Protein AF-A0A366CSY3-F1 (afdb_monomer_lite)

pLDDT: mean 77.16, std 18.85, range [31.38, 95.81]

Sequence (141 aa):
MYAFDELPGESSHDYMEMEFGGRSGIVDLYGYLDIFNLGSIESSDKADSDKMFLKIAPRFSLDGITGKDLSFGGVQEVYVSTLFSLDGGEDGTNNSFFGLRADVNVPCLDKVGVNLYALYDKSFGNRDGLCNPPIFNRGEK

Secondary structure (DSSP, 8-state):
-EEEEETTTTEEEEEEEEEEEEEETTEEEEEEEEEE-TT--TTSTTTTS--EEEEEEEEEEHHHHHTS---BTTEEEEEEEEEEEEESSTT---EEEEEEEEEEEETTTEEEEEEEEEEEE--TT--SSS-----------

Organism: NCBI:txid491951

Foldseek 3Di:
DWDQLDPPPGFTFDWDKDWDWDDDQFKTKTKIKIATDPPCDCPHPCNVHFGIKIKIKIKGWPCRVVVHQPDDDQWGTKIFIKIFIDTRDDQDWTKIWTFMKTFGQDVPPGTDIDTDTDIDTPGPPDPDDDPDDPPPPPDDD

Radius of gyration: 20.17 Å; chains: 1; bounding box: 63×33×50 Å

Structure (mmCIF, N/CA/C/O backbone):
data_AF-A0A366CSY3-F1
#
_entry.id   AF-A0A366CSY3-F1
#
loop_
_atom_site.group_PDB
_atom_site.id
_atom_site.type_symbol
_atom_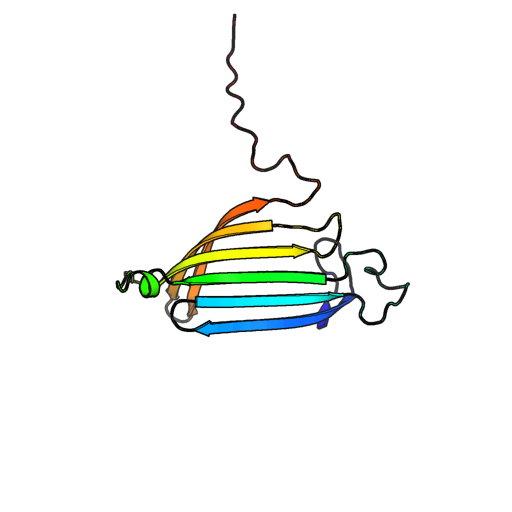site.label_atom_id
_atom_site.label_alt_id
_atom_site.label_comp_id
_atom_site.label_asym_id
_atom_site.label_entity_id
_atom_site.label_seq_id
_atom_site.pdbx_PDB_ins_code
_atom_site.Cartn_x
_atom_site.Cartn_y
_atom_site.Cartn_z
_atom_site.occupancy
_atom_site.B_iso_or_equiv
_atom_site.auth_seq_id
_atom_site.auth_comp_id
_atom_site.auth_asym_id
_atom_site.auth_atom_id
_atom_site.pdbx_PDB_model_num
ATOM 1 N N . MET A 1 1 ? 15.559 -9.561 -9.439 1.00 75.81 1 MET A N 1
ATOM 2 C CA . MET A 1 1 ? 14.663 -10.720 -9.604 1.00 75.81 1 MET A CA 1
ATOM 3 C C . MET A 1 1 ? 14.612 -11.063 -11.088 1.00 75.81 1 MET A C 1
ATOM 5 O O . MET A 1 1 ? 15.098 -10.266 -11.884 1.00 75.81 1 MET A O 1
ATOM 9 N N . TYR A 1 2 ? 14.105 -12.242 -11.445 1.00 78.12 2 TYR A N 1
ATOM 10 C CA . TYR A 1 2 ? 13.914 -12.645 -12.840 1.00 78.12 2 TYR A CA 1
ATOM 11 C C . TYR A 1 2 ? 12.472 -13.098 -13.015 1.00 78.12 2 TYR A C 1
ATOM 13 O O . TYR A 1 2 ? 12.020 -13.974 -12.271 1.00 78.12 2 TYR A O 1
ATOM 21 N N . ALA A 1 3 ? 11.772 -12.496 -13.970 1.00 78.00 3 ALA A N 1
ATOM 22 C CA . ALA A 1 3 ? 10.440 -12.922 -14.361 1.00 78.00 3 ALA A CA 1
ATOM 23 C C . ALA A 1 3 ? 10.546 -13.807 -15.606 1.00 78.00 3 ALA A C 1
ATOM 25 O O . ALA A 1 3 ? 11.256 -13.476 -16.558 1.00 78.00 3 ALA A O 1
ATOM 26 N N . PHE A 1 4 ? 9.854 -14.945 -15.578 1.00 77.62 4 PHE A N 1
ATOM 27 C CA . PHE A 1 4 ? 9.724 -15.841 -16.719 1.00 77.62 4 PHE A CA 1
ATOM 28 C C . PHE A 1 4 ? 8.283 -15.779 -17.207 1.00 77.62 4 PHE A C 1
ATOM 30 O O . PHE A 1 4 ? 7.376 -16.047 -16.419 1.00 77.62 4 PHE A O 1
ATOM 37 N N . ASP A 1 5 ? 8.105 -15.451 -18.485 1.00 77.75 5 ASP A N 1
ATOM 38 C CA . ASP A 1 5 ? 6.797 -15.423 -19.146 1.00 77.75 5 ASP A CA 1
ATOM 39 C C . ASP A 1 5 ? 5.776 -14.499 -18.444 1.00 77.75 5 ASP A C 1
ATOM 41 O O . ASP A 1 5 ? 4.662 -14.890 -18.088 1.00 77.75 5 ASP A O 1
ATOM 45 N N . GLU A 1 6 ? 6.186 -13.255 -18.166 1.00 71.06 6 GLU A N 1
ATOM 46 C CA . GLU A 1 6 ? 5.343 -12.306 -17.441 1.00 71.06 6 GLU A CA 1
ATOM 47 C C . GLU A 1 6 ? 4.224 -11.747 -18.324 1.00 71.06 6 GLU A C 1
ATOM 49 O O . GLU A 1 6 ? 4.443 -11.284 -19.449 1.00 71.06 6 GLU A O 1
ATOM 54 N N . LEU A 1 7 ? 3.007 -11.746 -17.777 1.00 69.12 7 LEU A N 1
ATOM 55 C CA . LEU A 1 7 ? 1.832 -11.148 -18.396 1.00 69.12 7 LEU A CA 1
ATOM 56 C C . LEU A 1 7 ? 1.548 -9.746 -17.830 1.00 69.12 7 LEU A C 1
ATOM 58 O O . LEU A 1 7 ? 1.685 -9.540 -16.624 1.00 69.12 7 LEU A O 1
ATOM 62 N N . PRO A 1 8 ? 1.031 -8.815 -18.655 1.00 59.47 8 PRO A N 1
ATOM 63 C CA . PRO A 1 8 ? 0.665 -8.994 -20.064 1.00 59.47 8 PRO A CA 1
ATOM 64 C C . PRO A 1 8 ? 1.880 -8.868 -21.004 1.00 59.47 8 PRO A C 1
ATOM 66 O O . PRO A 1 8 ? 2.597 -7.874 -20.947 1.00 59.47 8 PRO A O 1
ATOM 69 N N . GLY A 1 9 ? 2.081 -9.838 -21.907 1.00 61.50 9 GLY A N 1
ATOM 70 C CA . GLY A 1 9 ? 3.082 -9.734 -22.983 1.00 61.50 9 GLY A CA 1
ATOM 71 C C . GLY A 1 9 ? 4.059 -10.902 -23.140 1.00 61.50 9 GLY A C 1
ATOM 72 O O . GLY A 1 9 ? 4.805 -10.883 -24.111 1.00 61.50 9 GLY A O 1
ATOM 73 N N . GLU A 1 10 ? 4.044 -11.893 -22.240 1.00 66.69 10 GLU A N 1
ATOM 74 C CA . GLU A 1 10 ? 4.892 -13.102 -22.313 1.00 66.69 10 GLU A CA 1
ATOM 75 C C . GLU A 1 10 ? 6.394 -12.758 -22.422 1.00 66.69 10 GLU A C 1
ATOM 77 O O . GLU A 1 10 ? 7.147 -13.310 -23.223 1.00 66.69 10 GLU A O 1
ATOM 82 N N . SER A 1 11 ? 6.840 -11.776 -21.629 1.00 68.38 11 SER A N 1
ATOM 83 C CA . SER A 1 11 ? 8.223 -11.277 -21.647 1.00 68.38 11 SER A CA 1
ATOM 84 C C . SER A 1 11 ? 9.052 -11.911 -20.533 1.00 68.38 11 SER A C 1
ATOM 86 O O . SER A 1 11 ? 8.568 -12.084 -19.415 1.00 68.38 11 SER A O 1
ATOM 88 N N . SER A 1 12 ? 10.321 -12.219 -20.815 1.00 74.88 12 SER A N 1
ATOM 89 C CA . SER A 1 12 ? 11.267 -12.703 -19.805 1.00 74.88 12 SER A CA 1
ATOM 90 C C . SER A 1 12 ? 12.396 -11.699 -19.617 1.00 74.88 12 SER A C 1
ATOM 92 O O . SER A 1 12 ? 13.139 -11.412 -20.555 1.00 74.88 12 SER A O 1
ATOM 94 N N . HIS A 1 13 ? 12.543 -11.147 -18.414 1.00 73.44 13 HIS A N 1
ATOM 95 C CA . HIS A 1 13 ? 13.509 -10.079 -18.178 1.00 73.44 13 HIS A CA 1
ATOM 96 C C . HIS A 1 13 ? 14.045 -10.052 -16.745 1.00 73.44 13 HIS A C 1
ATOM 98 O O . HIS A 1 13 ? 13.396 -10.451 -15.775 1.00 73.44 13 HIS A O 1
ATOM 104 N N . ASP A 1 14 ? 15.271 -9.548 -16.634 1.00 76.06 14 ASP A N 1
ATOM 105 C CA . ASP A 1 14 ? 15.908 -9.230 -15.365 1.00 76.06 14 ASP A CA 1
ATOM 106 C C . ASP A 1 14 ? 15.528 -7.815 -14.922 1.00 76.06 14 ASP A C 1
ATOM 108 O O . ASP A 1 14 ? 15.565 -6.860 -15.709 1.00 76.06 14 ASP A O 1
ATOM 112 N N . TYR A 1 15 ? 15.229 -7.672 -13.635 1.00 77.38 15 TYR A N 1
ATOM 113 C CA . TYR A 1 15 ? 14.907 -6.385 -13.029 1.00 77.38 15 TYR A CA 1
ATOM 114 C C . TYR A 1 15 ? 15.428 -6.288 -11.598 1.00 77.38 15 TYR A C 1
ATOM 116 O O . TYR A 1 15 ? 15.648 -7.289 -10.904 1.00 77.38 15 TYR A O 1
ATOM 124 N N . MET A 1 16 ? 15.655 -5.061 -11.147 1.00 81.81 16 MET A N 1
ATOM 125 C CA . MET A 1 16 ? 15.905 -4.763 -9.744 1.00 81.81 16 MET A CA 1
ATOM 126 C C . MET A 1 16 ? 14.650 -4.163 -9.141 1.00 81.81 16 MET A C 1
ATOM 128 O O . MET A 1 16 ? 14.213 -3.107 -9.575 1.00 81.81 16 MET A O 1
ATOM 132 N N . GLU A 1 17 ? 14.131 -4.821 -8.114 1.00 82.44 17 GLU A N 1
ATOM 133 C CA . GLU A 1 17 ? 12.983 -4.362 -7.345 1.00 82.44 17 GLU A CA 1
ATOM 134 C C . GLU A 1 17 ? 13.463 -3.867 -5.980 1.00 82.44 17 GLU A C 1
ATOM 136 O O . GLU A 1 17 ? 14.258 -4.524 -5.298 1.00 82.44 17 GLU A O 1
ATOM 141 N N . MET A 1 18 ? 12.998 -2.685 -5.594 1.00 87.62 18 MET A N 1
ATOM 142 C CA . MET A 1 18 ? 13.162 -2.136 -4.256 1.00 87.62 18 MET A CA 1
ATOM 143 C C . MET A 1 18 ? 11.797 -2.053 -3.587 1.00 87.62 18 MET A C 1
ATOM 145 O O . MET A 1 18 ? 11.024 -1.135 -3.864 1.00 87.62 18 MET A O 1
ATOM 149 N N . GLU A 1 19 ? 11.523 -2.981 -2.677 1.00 89.19 19 GLU A N 1
ATOM 150 C CA . GLU A 1 19 ? 10.324 -2.948 -1.848 1.00 89.19 19 GLU A CA 1
ATOM 151 C C . GLU A 1 19 ? 10.543 -2.098 -0.598 1.00 89.19 19 GLU A C 1
ATOM 153 O O . GLU A 1 19 ? 11.570 -2.176 0.083 1.00 89.19 19 GLU A O 1
ATOM 158 N N . PHE A 1 20 ? 9.541 -1.301 -0.258 1.00 91.75 20 PHE A N 1
ATOM 159 C CA . PHE A 1 20 ? 9.507 -0.561 0.988 1.00 91.75 20 PHE A CA 1
ATOM 160 C C . PHE A 1 20 ? 8.103 -0.602 1.569 1.00 91.75 20 PHE A C 1
ATOM 162 O O . PHE A 1 20 ? 7.088 -0.447 0.893 1.00 91.75 20 PHE A O 1
ATOM 169 N N . GLY A 1 21 ? 8.039 -0.795 2.876 1.00 92.75 21 GLY A N 1
ATOM 170 C CA . GLY A 1 21 ? 6.774 -0.836 3.572 1.00 92.75 21 GLY A CA 1
ATOM 171 C C . GLY A 1 21 ? 6.959 -0.582 5.048 1.00 92.75 21 GLY A C 1
ATOM 172 O O . GLY A 1 21 ? 8.011 -0.857 5.626 1.00 92.75 21 GLY A O 1
ATOM 173 N N . GLY A 1 22 ? 5.930 -0.022 5.658 1.00 90.81 22 GLY A N 1
ATOM 174 C CA . GLY A 1 22 ? 5.943 0.272 7.071 1.00 90.81 22 GLY A CA 1
ATOM 175 C C . GLY A 1 22 ? 4.658 0.934 7.511 1.00 90.81 22 GLY A C 1
ATOM 176 O O . GLY A 1 22 ? 4.070 1.756 6.806 1.00 90.81 22 GLY A O 1
ATOM 177 N N . ARG A 1 23 ? 4.265 0.602 8.735 1.00 91.31 23 ARG A N 1
ATOM 178 C CA . ARG A 1 23 ? 3.185 1.278 9.431 1.00 91.31 23 ARG A CA 1
ATOM 179 C C . ARG A 1 23 ? 3.755 2.144 10.541 1.00 91.31 23 ARG A C 1
ATOM 181 O O . ARG A 1 23 ? 4.532 1.673 11.367 1.00 91.31 23 ARG A O 1
ATOM 188 N N . SER A 1 24 ? 3.312 3.394 10.592 1.00 91.62 24 SER A N 1
ATOM 189 C CA . SER A 1 24 ? 3.599 4.312 11.687 1.00 91.62 24 SER A CA 1
ATOM 190 C C . SER A 1 24 ? 2.341 5.086 12.064 1.00 91.62 24 SER A C 1
ATOM 192 O O . SER A 1 24 ? 1.830 5.901 11.294 1.00 91.62 24 SER A O 1
ATOM 194 N N . GLY A 1 25 ? 1.826 4.810 13.265 1.00 90.44 25 GLY A N 1
ATOM 195 C CA . GLY A 1 25 ? 0.614 5.437 13.787 1.00 90.44 25 GLY A CA 1
ATOM 196 C C . GLY A 1 25 ? -0.574 5.271 12.838 1.00 90.44 25 GLY A C 1
ATOM 197 O O . GLY A 1 25 ? -1.057 4.156 12.624 1.00 90.44 25 GLY A O 1
ATOM 198 N N . ILE A 1 26 ? -1.025 6.399 12.284 1.00 93.12 26 ILE A N 1
ATOM 199 C CA . ILE A 1 26 ? -2.184 6.483 11.388 1.00 93.12 26 ILE A CA 1
ATOM 200 C C . ILE A 1 26 ? -1.864 6.122 9.933 1.00 93.12 26 ILE A C 1
ATOM 202 O O . ILE A 1 26 ? -2.787 5.982 9.140 1.00 93.12 26 ILE A O 1
ATOM 206 N N . VAL A 1 27 ? -0.586 6.019 9.559 1.00 93.69 27 VAL A N 1
ATOM 207 C CA . VAL A 1 27 ? -0.167 5.796 8.170 1.00 93.69 27 VAL A CA 1
ATOM 208 C C . VAL A 1 27 ? 0.354 4.375 8.013 1.00 93.69 27 VAL A C 1
ATOM 210 O O . VAL A 1 27 ? 1.249 3.954 8.744 1.00 93.69 27 VAL A O 1
ATOM 213 N N . ASP A 1 28 ? -0.186 3.655 7.038 1.00 93.19 28 ASP A N 1
ATOM 214 C CA . ASP A 1 28 ? 0.350 2.398 6.521 1.00 93.19 28 ASP A CA 1
ATOM 215 C C . ASP A 1 28 ? 0.776 2.629 5.070 1.00 93.19 28 ASP A C 1
ATOM 217 O O . ASP A 1 28 ? -0.019 3.073 4.242 1.00 93.19 28 ASP A O 1
ATOM 221 N N . LEU A 1 29 ? 2.047 2.388 4.774 1.00 93.06 29 LEU A N 1
ATOM 222 C CA . LEU A 1 29 ? 2.614 2.558 3.448 1.00 93.06 29 LEU A CA 1
ATOM 223 C C . LEU A 1 29 ? 3.201 1.234 2.986 1.00 93.06 29 LEU A C 1
ATOM 225 O O . LEU A 1 29 ? 3.969 0.602 3.703 1.00 93.06 29 LEU A O 1
ATOM 229 N N . TYR A 1 30 ? 2.893 0.867 1.752 1.00 93.94 30 TYR A N 1
ATOM 230 C CA . TYR A 1 30 ? 3.575 -0.206 1.043 1.00 93.94 30 TYR A CA 1
ATOM 231 C C . TYR A 1 30 ? 3.818 0.226 -0.395 1.00 93.94 30 TYR A C 1
ATOM 233 O O . TYR A 1 30 ? 2.965 0.884 -0.988 1.00 93.94 30 TYR A O 1
ATOM 241 N N . GLY A 1 31 ? 4.952 -0.145 -0.964 1.00 92.44 31 GLY A N 1
ATOM 242 C CA . GLY A 1 31 ? 5.237 0.078 -2.366 1.00 92.44 31 GLY A CA 1
ATOM 243 C C . GLY A 1 31 ? 6.495 -0.637 -2.818 1.00 92.44 31 GLY A C 1
ATOM 244 O O . GLY A 1 31 ? 7.283 -1.114 -2.004 1.00 92.44 31 GLY A O 1
ATOM 245 N N . TYR A 1 32 ? 6.665 -0.696 -4.128 1.00 88.19 32 TYR A N 1
ATOM 246 C CA . TYR A 1 32 ? 7.855 -1.232 -4.760 1.00 88.19 32 TYR A CA 1
ATOM 247 C C . TYR A 1 32 ? 8.193 -0.430 -6.011 1.00 88.19 32 TYR A C 1
ATOM 249 O O . TYR A 1 32 ? 7.314 0.142 -6.665 1.00 88.19 32 TYR A O 1
ATOM 257 N N . LEU A 1 33 ? 9.487 -0.355 -6.288 1.00 88.12 33 LEU A N 1
ATOM 258 C CA . LEU A 1 33 ? 10.058 0.284 -7.461 1.00 88.12 33 LEU A CA 1
ATOM 259 C C . LEU A 1 33 ? 10.845 -0.759 -8.246 1.00 88.12 33 LEU A C 1
ATOM 261 O O . LEU A 1 33 ? 11.868 -1.235 -7.752 1.00 88.12 33 LEU A O 1
ATOM 265 N N . ASP A 1 34 ? 10.409 -1.032 -9.466 1.00 84.38 34 ASP A N 1
ATOM 266 C CA . ASP A 1 34 ? 11.086 -1.915 -10.404 1.00 84.38 34 ASP A CA 1
ATOM 267 C C . ASP A 1 34 ? 11.889 -1.092 -11.398 1.00 84.38 34 ASP A C 1
ATOM 269 O O . ASP A 1 34 ? 11.385 -0.139 -11.994 1.00 84.38 34 ASP A O 1
ATOM 273 N N . ILE A 1 35 ? 13.151 -1.465 -11.579 1.00 78.56 35 ILE A N 1
ATOM 274 C CA . ILE A 1 35 ? 14.044 -0.907 -12.587 1.00 78.56 35 ILE A CA 1
ATOM 275 C C . ILE A 1 35 ? 14.447 -2.038 -13.528 1.00 78.56 35 ILE A C 1
ATOM 277 O O . ILE A 1 35 ? 15.109 -3.002 -13.128 1.00 78.56 35 ILE A O 1
ATOM 281 N N . PHE A 1 36 ? 14.061 -1.899 -14.791 1.00 74.75 36 PHE A N 1
ATOM 282 C CA . PHE A 1 36 ? 14.308 -2.881 -15.842 1.00 74.75 36 PHE A CA 1
ATOM 283 C C . PHE A 1 36 ? 15.625 -2.589 -16.576 1.00 74.75 36 PHE A C 1
ATOM 285 O O . PHE A 1 36 ? 16.071 -1.444 -16.663 1.00 74.75 36 PHE A O 1
ATOM 292 N N . ASN A 1 37 ? 16.249 -3.633 -17.134 1.00 65.00 37 ASN A N 1
ATOM 293 C CA . ASN A 1 37 ? 17.442 -3.536 -17.991 1.00 65.00 37 ASN A CA 1
ATOM 294 C C . ASN A 1 37 ? 18.644 -2.789 -17.358 1.00 65.00 37 ASN A C 1
ATOM 296 O O . ASN A 1 37 ? 19.237 -1.887 -17.955 1.00 65.00 37 ASN A O 1
ATOM 300 N N . LEU A 1 38 ? 19.060 -3.203 -16.156 1.00 57.94 38 LEU A N 1
ATOM 301 C CA . LEU A 1 38 ? 20.222 -2.631 -15.448 1.00 57.94 38 LEU A CA 1
ATOM 302 C C . LEU A 1 38 ? 21.540 -2.703 -16.243 1.00 57.94 38 LEU A C 1
ATOM 304 O O . LEU A 1 38 ? 22.448 -1.910 -16.007 1.00 57.94 38 LEU A O 1
ATOM 308 N N . GLY A 1 39 ? 21.657 -3.660 -17.168 1.00 56.09 39 GLY A N 1
ATOM 309 C CA . GLY A 1 39 ? 22.845 -3.870 -17.998 1.00 56.09 39 GLY A CA 1
ATOM 310 C C . GLY A 1 39 ? 22.869 -3.075 -19.305 1.00 56.09 39 GLY A C 1
ATOM 311 O O . GLY A 1 39 ? 23.873 -3.148 -20.008 1.00 56.09 39 GLY A O 1
ATOM 312 N N . SER A 1 40 ? 21.797 -2.341 -19.645 1.00 53.97 40 SER A N 1
ATOM 313 C CA . SER A 1 40 ? 21.641 -1.647 -20.939 1.00 53.97 40 SER A CA 1
ATOM 314 C C . SER A 1 40 ? 21.988 -2.537 -22.142 1.00 53.97 40 SER A C 1
ATOM 316 O O . SER A 1 40 ? 22.672 -2.112 -23.071 1.00 53.97 40 SER A O 1
ATOM 318 N N . ILE A 1 41 ? 21.560 -3.800 -22.100 1.00 52.94 41 ILE A N 1
ATOM 319 C CA . ILE A 1 41 ? 21.860 -4.776 -23.150 1.00 52.94 41 ILE A CA 1
ATOM 320 C C . ILE A 1 41 ? 20.822 -4.593 -24.260 1.00 52.94 41 ILE A C 1
ATOM 322 O O . ILE A 1 41 ? 19.623 -4.660 -23.997 1.00 52.94 41 ILE A O 1
ATOM 326 N N . GLU A 1 42 ? 21.274 -4.368 -25.496 1.00 54.66 42 GLU A N 1
ATOM 327 C CA . GLU A 1 42 ? 20.384 -4.134 -26.649 1.00 54.66 42 GLU A CA 1
ATOM 328 C C . GLU A 1 42 ?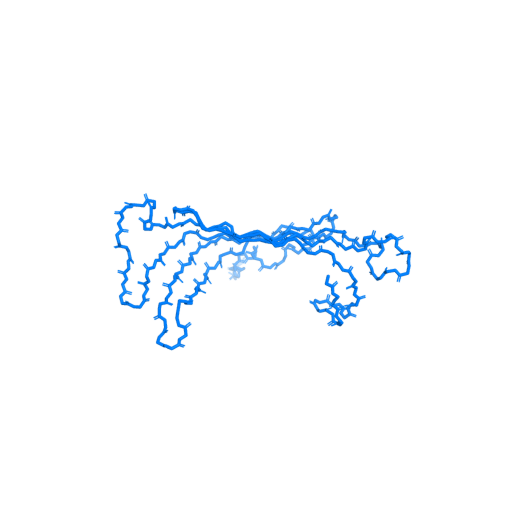 19.527 -5.358 -27.016 1.00 54.66 42 GLU A C 1
ATOM 330 O O . GLU A 1 42 ? 18.489 -5.213 -27.646 1.00 54.66 42 GLU A O 1
ATOM 335 N N . SER A 1 43 ? 19.915 -6.564 -26.584 1.00 54.66 43 SER A N 1
ATOM 336 C CA . SER A 1 43 ? 19.123 -7.790 -26.755 1.00 54.66 43 SER A CA 1
ATOM 337 C C . SER A 1 43 ? 18.075 -8.012 -25.658 1.00 54.66 43 SER A C 1
ATOM 339 O O . SER A 1 43 ? 17.539 -9.111 -25.554 1.00 54.66 43 SER A O 1
ATOM 341 N N . SER A 1 44 ? 17.861 -7.039 -24.770 1.00 54.53 44 SER A N 1
ATOM 342 C CA . SER A 1 44 ? 16.824 -7.120 -23.743 1.00 54.53 44 SER A CA 1
ATOM 343 C C . SER A 1 44 ? 15.465 -6.806 -24.361 1.00 54.53 44 SER A C 1
ATOM 345 O O . SER A 1 44 ? 15.315 -5.774 -25.011 1.00 54.53 44 SER A O 1
ATOM 347 N N . ASP A 1 45 ? 14.448 -7.616 -24.063 1.00 54.09 45 ASP A N 1
ATOM 348 C CA . ASP A 1 45 ? 13.056 -7.386 -24.491 1.00 54.09 45 ASP A CA 1
ATOM 349 C C . ASP A 1 45 ? 12.468 -6.049 -23.981 1.00 54.09 45 ASP A C 1
ATOM 351 O O . ASP A 1 45 ? 11.381 -5.640 -24.381 1.00 54.09 45 ASP A O 1
ATOM 355 N N . LYS A 1 46 ? 13.191 -5.350 -23.092 1.00 55.19 46 LYS A N 1
ATOM 356 C CA . LYS A 1 46 ? 12.861 -4.032 -22.532 1.00 55.19 46 LYS A CA 1
ATOM 357 C C . LYS A 1 46 ? 13.862 -2.935 -22.940 1.00 55.19 46 LYS A C 1
ATOM 359 O O . LYS A 1 46 ? 13.954 -1.912 -22.266 1.00 55.19 46 LYS A O 1
ATOM 364 N N . ALA A 1 47 ? 14.650 -3.128 -24.003 1.00 57.34 47 ALA A N 1
ATOM 365 C CA . ALA A 1 47 ? 15.633 -2.140 -24.469 1.00 57.34 47 ALA A CA 1
ATOM 366 C C . ALA A 1 47 ? 14.991 -0.802 -24.898 1.00 57.34 47 ALA A C 1
ATOM 368 O O . ALA A 1 47 ? 15.508 0.254 -24.522 1.00 57.34 47 ALA A O 1
ATOM 369 N N . ASP A 1 48 ? 13.836 -0.874 -25.571 1.00 56.88 48 ASP A N 1
ATOM 370 C CA . ASP A 1 48 ? 13.044 0.265 -26.074 1.00 56.88 48 ASP A CA 1
ATOM 371 C C . ASP A 1 48 ? 11.774 0.548 -25.240 1.00 56.88 48 ASP A C 1
ATOM 373 O O . ASP A 1 48 ? 10.888 1.277 -25.677 1.00 56.88 48 ASP A O 1
ATOM 377 N N . SER A 1 49 ? 11.661 -0.043 -24.046 1.00 60.94 49 SER A N 1
ATOM 378 C CA . SER A 1 49 ? 10.501 0.093 -23.153 1.00 60.94 49 SER A CA 1
ATOM 379 C C . SER A 1 49 ? 10.838 0.941 -21.928 1.00 60.94 49 SER A C 1
ATOM 381 O O . SER A 1 49 ? 12.007 1.128 -21.574 1.00 60.94 49 SER A O 1
ATOM 383 N N . ASP A 1 50 ? 9.795 1.400 -21.242 1.00 62.69 50 ASP A N 1
ATOM 384 C CA . ASP A 1 50 ? 9.894 2.124 -19.981 1.00 62.69 50 ASP A CA 1
ATOM 385 C C . ASP A 1 50 ? 10.721 1.334 -18.960 1.00 62.69 50 ASP A C 1
ATOM 387 O O . ASP A 1 50 ? 10.500 0.149 -18.701 1.00 62.69 50 ASP A O 1
ATOM 391 N N . LYS A 1 51 ? 11.744 1.995 -18.413 1.00 70.50 51 LYS A N 1
ATOM 392 C CA . LYS A 1 51 ? 12.789 1.347 -17.602 1.00 70.50 51 LYS A CA 1
ATOM 393 C C . LYS A 1 51 ? 12.478 1.347 -16.112 1.00 70.50 51 LYS A C 1
ATOM 395 O O . LYS A 1 51 ? 13.305 0.897 -15.323 1.00 70.50 51 LYS A O 1
ATOM 400 N N . MET A 1 52 ? 11.329 1.890 -15.723 1.00 76.50 52 MET A N 1
ATOM 401 C CA . MET A 1 52 ? 10.977 2.122 -14.332 1.00 76.50 52 MET A CA 1
ATOM 402 C C . MET A 1 52 ? 9.473 1.983 -14.127 1.00 76.50 52 MET A C 1
ATOM 404 O O . MET A 1 52 ? 8.705 2.672 -14.790 1.00 76.50 52 MET A O 1
ATOM 408 N N . PHE A 1 53 ? 9.076 1.170 -13.152 1.00 84.19 53 PHE A N 1
ATOM 409 C CA . PHE A 1 53 ? 7.689 1.026 -12.725 1.00 84.19 53 PHE A CA 1
ATOM 410 C C . PHE A 1 53 ? 7.595 1.187 -11.209 1.00 84.19 53 PHE A C 1
ATOM 412 O O . PHE A 1 53 ? 8.333 0.561 -10.454 1.00 84.19 53 PHE A O 1
ATOM 419 N N . LEU A 1 54 ? 6.702 2.056 -10.745 1.00 87.69 54 LEU A N 1
ATOM 420 C CA . LEU A 1 54 ? 6.506 2.351 -9.330 1.00 87.69 54 LEU A CA 1
ATOM 421 C C . LEU A 1 54 ? 5.065 2.060 -8.939 1.00 87.69 54 LEU A C 1
ATOM 423 O O . LEU A 1 54 ? 4.123 2.660 -9.463 1.00 87.69 54 LEU A O 1
ATOM 427 N N . LYS A 1 55 ? 4.892 1.215 -7.925 1.00 89.75 55 LYS A N 1
ATOM 428 C CA . LYS A 1 55 ? 3.602 1.004 -7.278 1.00 89.75 55 LYS A CA 1
ATOM 429 C C . LYS A 1 55 ? 3.679 1.446 -5.831 1.00 89.75 55 LYS A C 1
ATOM 431 O O . LYS A 1 55 ? 4.486 0.934 -5.066 1.00 89.75 55 LYS A O 1
ATOM 436 N N . ILE A 1 56 ? 2.826 2.383 -5.433 1.00 93.06 56 ILE A N 1
ATOM 437 C CA . ILE A 1 56 ? 2.795 2.907 -4.065 1.00 93.06 56 ILE A CA 1
ATOM 438 C C . ILE A 1 56 ? 1.361 2.942 -3.543 1.00 93.06 56 ILE A C 1
ATOM 440 O O . ILE A 1 56 ? 0.444 3.420 -4.206 1.00 93.06 56 ILE A O 1
ATOM 444 N N . ALA A 1 57 ? 1.163 2.421 -2.338 1.00 93.94 57 ALA A N 1
ATOM 445 C CA . ALA A 1 57 ? -0.129 2.262 -1.691 1.00 93.94 57 ALA A CA 1
ATOM 446 C C . ALA A 1 57 ? -0.141 2.924 -0.303 1.00 93.94 57 ALA A C 1
ATOM 448 O O . ALA A 1 57 ? -0.074 2.225 0.713 1.00 93.94 57 ALA A O 1
ATOM 449 N N . PRO A 1 58 ? -0.217 4.265 -0.230 1.00 94.19 58 PRO A N 1
ATOM 450 C CA . PRO A 1 58 ? -0.449 4.949 1.029 1.00 94.19 58 PRO A CA 1
ATOM 451 C C . PRO A 1 58 ? -1.876 4.695 1.523 1.00 94.19 58 PRO A C 1
ATOM 453 O O . PRO A 1 58 ? -2.861 4.840 0.787 1.00 94.19 58 PRO A O 1
ATOM 456 N N . ARG A 1 59 ? -1.990 4.338 2.797 1.00 95.19 59 ARG A N 1
ATOM 457 C CA . ARG A 1 59 ? -3.242 4.068 3.498 1.00 95.19 59 ARG A CA 1
ATOM 458 C C . ARG A 1 59 ? -3.250 4.840 4.807 1.00 95.19 59 ARG A C 1
ATOM 460 O O . ARG A 1 59 ? -2.239 4.949 5.497 1.00 95.19 59 ARG A O 1
ATOM 467 N N . PHE A 1 60 ? -4.416 5.356 5.153 1.00 95.75 60 PHE A N 1
ATOM 468 C CA . PHE A 1 60 ? -4.612 6.235 6.291 1.00 95.75 60 PHE A CA 1
ATOM 469 C C . PHE A 1 60 ? -5.733 5.689 7.164 1.00 95.75 60 PHE A C 1
ATOM 471 O O . PHE A 1 60 ? -6.877 5.602 6.722 1.00 95.75 60 PHE A O 1
ATOM 478 N N . SER A 1 61 ? -5.395 5.312 8.391 1.00 95.38 61 SER A N 1
ATOM 479 C CA . SER A 1 61 ? -6.321 4.775 9.386 1.00 95.38 61 SER A CA 1
ATOM 480 C C . SER A 1 61 ? -7.358 5.821 9.777 1.00 95.38 61 SER A C 1
ATOM 482 O O . SER A 1 61 ? -7.016 6.892 10.282 1.00 95.38 61 SER A O 1
ATOM 484 N N . LEU A 1 62 ? -8.634 5.507 9.563 1.00 94.56 62 LEU A N 1
ATOM 485 C CA . LEU A 1 62 ? -9.743 6.336 10.021 1.00 94.56 62 LEU A CA 1
ATOM 486 C C . LEU A 1 62 ? -9.896 6.250 11.535 1.00 94.56 62 LEU A C 1
ATOM 488 O O . LEU A 1 62 ? -10.182 7.267 12.163 1.00 94.56 62 LEU A O 1
ATOM 492 N N . ASP A 1 63 ? -9.651 5.084 12.125 1.00 92.06 63 ASP A N 1
ATOM 493 C CA . ASP A 1 63 ? -9.637 4.893 13.575 1.00 92.06 63 ASP A CA 1
ATOM 494 C C . ASP A 1 63 ? -8.628 5.837 14.239 1.00 92.06 63 ASP A C 1
ATOM 496 O O . ASP A 1 63 ? -8.964 6.629 15.122 1.00 92.06 63 ASP A O 1
ATOM 500 N N . GLY A 1 64 ? -7.397 5.841 13.724 1.00 90.88 64 GLY A N 1
ATOM 501 C CA . GLY A 1 64 ? -6.314 6.685 14.209 1.00 90.88 64 GLY A CA 1
ATOM 502 C C . GLY A 1 64 ? -6.528 8.177 13.939 1.00 90.88 64 GLY A C 1
ATOM 503 O O . GLY A 1 64 ? -6.202 9.000 14.792 1.00 90.88 64 GLY A O 1
AT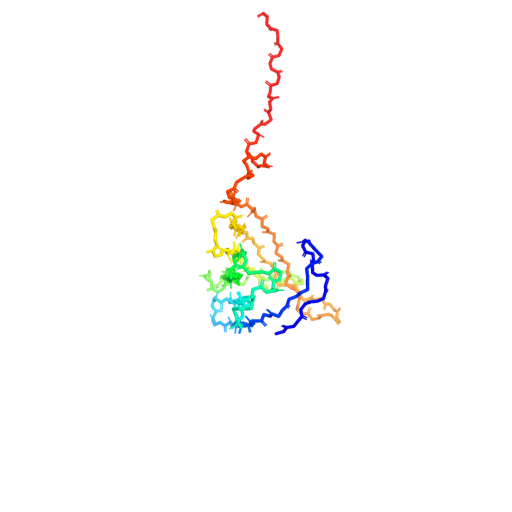OM 504 N N . ILE A 1 65 ? -7.098 8.545 12.786 1.00 93.81 65 ILE A N 1
ATOM 505 C CA . ILE A 1 65 ? -7.404 9.949 12.451 1.00 93.81 65 ILE A CA 1
ATOM 506 C C . ILE A 1 65 ? -8.551 10.496 13.304 1.00 93.81 65 ILE A C 1
ATOM 508 O O . ILE A 1 65 ? -8.506 11.643 13.746 1.00 93.81 65 ILE A O 1
ATOM 512 N N . THR A 1 66 ? -9.601 9.702 13.511 1.00 92.62 66 THR A N 1
ATOM 513 C CA . THR A 1 66 ? -10.807 10.145 14.226 1.00 92.62 66 THR A CA 1
ATOM 514 C C . THR A 1 66 ? -10.709 9.952 15.737 1.00 92.62 66 THR A C 1
ATOM 516 O O . THR A 1 66 ? -11.516 10.523 16.471 1.00 92.62 66 THR A O 1
ATOM 519 N N . GLY A 1 67 ? -9.742 9.155 16.205 1.00 91.38 67 GLY A N 1
ATOM 520 C CA . GLY A 1 67 ? -9.602 8.764 17.606 1.00 91.38 67 GLY A CA 1
ATOM 521 C C . GLY A 1 67 ? -10.765 7.908 18.109 1.00 91.38 67 GLY A C 1
ATOM 522 O O . GLY A 1 67 ? -10.984 7.825 19.318 1.00 91.38 67 GLY A O 1
ATOM 523 N N . LYS A 1 68 ? -11.549 7.325 17.198 1.00 91.56 68 LYS A N 1
ATOM 524 C CA . LYS A 1 68 ? -12.687 6.464 17.515 1.00 91.56 68 LYS A CA 1
ATOM 525 C C . LYS A 1 68 ? -12.361 5.037 17.131 1.00 91.56 68 LYS A C 1
ATOM 527 O O . LYS A 1 68 ? -11.730 4.803 16.112 1.00 91.56 68 LYS A O 1
ATOM 532 N N . ASP A 1 69 ? -12.859 4.115 17.937 1.00 91.62 69 ASP A N 1
ATOM 533 C CA . ASP A 1 69 ? -12.865 2.702 17.601 1.00 91.62 69 ASP A CA 1
ATOM 534 C C . ASP A 1 69 ? -14.019 2.432 16.622 1.00 91.62 69 ASP A C 1
ATOM 536 O O . ASP A 1 69 ? -15.195 2.501 16.992 1.00 91.62 69 ASP A O 1
ATOM 540 N N . LEU A 1 70 ? -13.677 2.223 15.352 1.00 92.25 70 LEU A N 1
ATOM 541 C CA . LEU A 1 70 ? -14.576 1.834 14.269 1.00 92.25 70 LEU A CA 1
ATOM 542 C C . LEU A 1 70 ? -14.543 0.318 14.042 1.00 92.25 70 LEU A C 1
ATOM 544 O O . LEU A 1 70 ? -15.061 -0.145 13.025 1.00 92.25 70 LEU A O 1
ATOM 548 N N . SER A 1 71 ? -13.953 -0.462 14.953 1.00 92.62 71 SER A N 1
ATOM 549 C CA . SER A 1 71 ? -14.002 -1.917 14.876 1.00 92.62 71 SER A CA 1
ATOM 550 C C . SER A 1 71 ? -15.432 -2.431 15.081 1.00 92.62 71 SER A C 1
ATOM 552 O O . SER A 1 71 ? -16.213 -1.922 15.890 1.00 92.62 71 SER A O 1
ATOM 554 N N . PHE A 1 72 ? -15.811 -3.451 14.311 1.00 92.88 72 PHE A N 1
ATOM 555 C CA . PHE A 1 72 ? -17.103 -4.117 14.459 1.00 92.88 72 PHE A CA 1
ATOM 556 C C . PHE A 1 72 ? -17.031 -5.574 13.998 1.00 92.88 72 PHE A C 1
ATOM 558 O O . PHE A 1 72 ? -16.668 -5.894 12.864 1.00 92.88 72 PHE A O 1
ATOM 565 N N . GLY A 1 73 ? -17.421 -6.490 14.887 1.00 90.69 73 GLY A N 1
ATOM 566 C CA . GLY A 1 73 ? -17.365 -7.924 14.611 1.00 90.69 73 GLY A CA 1
ATOM 567 C C . GLY A 1 73 ? -15.940 -8.379 14.284 1.00 90.69 73 GLY A C 1
ATOM 568 O O . GLY A 1 73 ? -15.050 -8.276 15.121 1.00 90.69 73 GLY A O 1
ATOM 569 N N . GLY A 1 74 ? -15.735 -8.903 13.073 1.00 90.38 74 GLY A N 1
ATOM 570 C CA . GLY A 1 74 ? -14.410 -9.298 12.583 1.00 90.38 74 GLY A CA 1
ATOM 571 C C . GLY A 1 74 ? -13.575 -8.147 12.015 1.00 90.38 74 GLY A C 1
ATOM 572 O O . GLY A 1 74 ? -12.379 -8.329 11.813 1.00 90.38 74 GLY A O 1
ATOM 573 N N . VAL A 1 75 ? -14.168 -6.979 11.745 1.00 93.62 75 VAL A N 1
ATOM 574 C CA . VAL A 1 75 ? -13.449 -5.804 11.231 1.00 93.62 75 VAL A CA 1
ATOM 575 C C . VAL A 1 75 ? -12.719 -5.130 12.383 1.00 93.62 75 VAL A C 1
ATOM 577 O O . VAL A 1 75 ? -13.347 -4.739 13.362 1.00 93.62 75 VAL A O 1
ATOM 580 N N . GLN A 1 76 ? -11.402 -4.997 12.259 1.00 92.75 76 GLN A N 1
ATOM 581 C CA . GLN A 1 76 ? -10.542 -4.410 13.285 1.00 92.75 76 GLN A CA 1
ATOM 582 C C . GLN A 1 76 ? -10.246 -2.934 13.044 1.00 92.75 76 GLN A C 1
ATOM 584 O O . GLN A 1 76 ? -10.085 -2.195 14.005 1.00 92.75 76 GLN A O 1
ATOM 589 N N . GLU A 1 77 ? -10.119 -2.523 11.784 1.00 93.56 77 GLU A N 1
ATOM 590 C CA . GLU A 1 77 ? -9.699 -1.164 11.445 1.00 93.56 77 GLU A CA 1
ATOM 591 C C . GLU A 1 77 ? -10.143 -0.800 10.027 1.00 93.56 77 GLU A C 1
ATOM 593 O O . GLU A 1 77 ? -10.158 -1.659 9.136 1.00 93.56 77 GLU A O 1
ATOM 598 N N . VAL A 1 78 ? -10.489 0.468 9.811 1.00 94.94 78 VAL A N 1
ATOM 599 C CA . VAL A 1 78 ? -10.915 1.002 8.513 1.00 94.94 78 VAL A CA 1
ATOM 600 C C . VAL A 1 78 ? -9.960 2.104 8.065 1.00 94.94 78 VAL A C 1
ATOM 602 O O . VAL A 1 78 ? -9.511 2.927 8.858 1.00 94.94 78 VAL A O 1
ATOM 605 N N . TYR A 1 79 ? -9.663 2.158 6.768 1.00 95.81 79 TYR A N 1
ATOM 606 C CA . TYR A 1 79 ? -8.709 3.103 6.198 1.00 95.81 79 TYR A CA 1
ATOM 607 C C . TYR A 1 79 ? -9.268 3.786 4.960 1.00 95.81 79 TYR A C 1
ATOM 609 O O . TYR A 1 79 ? -9.974 3.175 4.155 1.00 95.81 79 TYR A O 1
ATOM 617 N N . VAL A 1 80 ? -8.835 5.024 4.745 1.00 95.62 80 VAL A N 1
ATOM 618 C CA . VAL A 1 80 ? -8.779 5.595 3.400 1.00 95.62 80 VAL A CA 1
ATOM 619 C C . VAL A 1 80 ? -7.547 5.014 2.729 1.00 95.62 80 VAL A C 1
ATOM 621 O O . VAL A 1 80 ? -6.428 5.170 3.212 1.00 95.62 80 VAL A O 1
ATOM 624 N N . SER A 1 81 ? -7.749 4.314 1.625 1.00 94.56 81 SER A N 1
ATOM 625 C CA . SER A 1 81 ? -6.689 3.627 0.904 1.00 94.56 81 SER A CA 1
ATOM 626 C C . SER A 1 81 ? -6.515 4.240 -0.473 1.00 94.56 81 SER A C 1
ATOM 628 O O . SER A 1 81 ? -7.485 4.548 -1.169 1.00 94.56 81 SER A O 1
ATOM 630 N N . THR A 1 82 ? -5.261 4.403 -0.866 1.00 93.31 82 THR A N 1
ATOM 631 C CA . THR A 1 82 ? -4.892 4.815 -2.214 1.00 93.31 82 THR A CA 1
ATOM 632 C C . THR A 1 82 ? -3.918 3.807 -2.793 1.00 93.31 82 THR A C 1
ATOM 634 O O . THR A 1 82 ? -3.220 3.115 -2.050 1.00 93.31 82 THR A O 1
ATOM 637 N N . LEU A 1 83 ? -3.914 3.684 -4.113 1.00 92.56 83 LEU A N 1
ATOM 638 C CA . LEU A 1 83 ? -2.940 2.891 -4.843 1.00 92.56 83 LEU A CA 1
ATOM 639 C C . LEU A 1 83 ? -2.605 3.637 -6.129 1.00 92.56 83 LEU A C 1
ATOM 641 O O . LEU A 1 83 ? -3.487 3.945 -6.922 1.00 92.56 83 LEU A O 1
ATOM 645 N N . PHE A 1 84 ? -1.330 3.922 -6.328 1.00 89.38 84 PHE A N 1
ATOM 646 C CA . PHE A 1 84 ? -0.822 4.549 -7.534 1.00 89.38 84 PHE A CA 1
ATOM 647 C C . PHE A 1 84 ? 0.084 3.556 -8.242 1.00 89.38 84 PHE A C 1
ATOM 649 O O . PHE A 1 84 ? 0.965 2.970 -7.613 1.00 89.38 84 PHE A O 1
ATOM 656 N N . SER A 1 85 ? -0.156 3.373 -9.533 1.00 88.12 85 SER A N 1
ATOM 657 C CA . SER A 1 85 ? 0.721 2.645 -10.445 1.00 88.12 85 SER A CA 1
ATOM 658 C C . SER A 1 85 ? 1.221 3.657 -11.456 1.00 88.12 85 SER A C 1
ATOM 660 O O . SER A 1 85 ? 0.409 4.261 -12.155 1.00 88.12 85 SER A O 1
ATOM 662 N N . LEU A 1 86 ? 2.526 3.898 -11.432 1.00 84.31 86 LEU A N 1
ATOM 663 C CA . LEU A 1 86 ? 3.201 4.922 -12.206 1.00 84.31 86 LEU A CA 1
ATOM 664 C C . LEU A 1 86 ? 4.256 4.254 -13.067 1.00 84.31 86 LEU A C 1
ATOM 666 O O . LEU A 1 86 ? 5.091 3.503 -12.562 1.00 84.31 86 LEU A O 1
ATOM 670 N N . ASP A 1 87 ? 4.220 4.575 -14.344 1.00 82.50 87 ASP A N 1
ATOM 671 C CA . ASP A 1 87 ? 5.152 4.061 -15.330 1.00 82.50 87 ASP A CA 1
ATOM 672 C C . ASP A 1 87 ? 6.013 5.214 -15.869 1.00 82.50 87 ASP A C 1
ATOM 674 O O . ASP A 1 87 ? 5.589 6.375 -15.894 1.00 82.50 87 ASP A O 1
ATOM 678 N N . GLY A 1 88 ? 7.267 4.905 -16.182 1.00 69.19 88 GLY A N 1
ATOM 679 C CA . GLY A 1 88 ? 8.338 5.859 -16.425 1.00 69.19 88 GLY A CA 1
ATOM 680 C C . GLY A 1 88 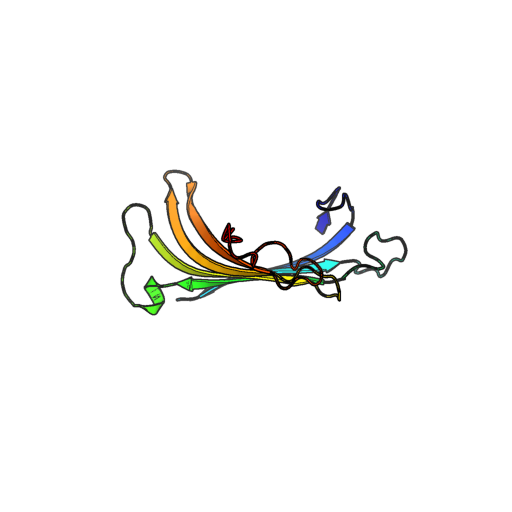? 8.382 6.469 -17.824 1.00 69.19 88 GLY A C 1
ATOM 681 O O . GLY A 1 88 ? 9.184 7.386 -18.013 1.00 69.19 88 GLY A O 1
ATOM 682 N N . GLY A 1 89 ? 7.585 6.010 -18.789 1.00 65.31 89 GLY A N 1
ATOM 683 C CA . GLY A 1 89 ? 7.595 6.575 -20.140 1.00 65.31 89 GLY A CA 1
ATOM 684 C C . GLY A 1 89 ? 6.239 6.981 -20.698 1.00 65.31 89 GLY A C 1
ATOM 685 O O . GLY A 1 89 ? 5.230 7.071 -19.996 1.00 65.31 89 GLY A O 1
ATOM 686 N N . GLU A 1 90 ? 6.276 7.406 -21.964 1.00 56.81 90 GLU A N 1
ATOM 687 C CA . GLU A 1 90 ? 5.239 8.242 -22.587 1.00 56.81 90 GLU A CA 1
ATOM 688 C C . GLU A 1 90 ? 3.904 7.512 -22.796 1.00 56.81 90 GLU A C 1
ATOM 690 O O . GLU A 1 90 ? 2.853 8.142 -22.670 1.00 56.81 90 GLU A O 1
ATOM 695 N N . ASP A 1 91 ? 3.940 6.196 -23.020 1.00 61.12 91 ASP A N 1
ATOM 696 C CA . ASP A 1 91 ? 2.760 5.336 -23.217 1.00 61.12 91 ASP A CA 1
ATOM 697 C C . ASP A 1 91 ? 2.442 4.467 -21.982 1.00 61.12 91 ASP A C 1
ATOM 699 O O . ASP A 1 91 ? 1.632 3.536 -22.028 1.00 61.12 91 ASP A O 1
ATOM 703 N N . GLY A 1 92 ? 3.085 4.772 -20.857 1.00 63.41 92 GLY A N 1
ATOM 704 C CA . GLY A 1 92 ? 3.037 3.978 -19.642 1.00 63.41 92 GLY A CA 1
ATOM 705 C C . GLY A 1 92 ? 1.694 4.036 -18.896 1.00 63.41 92 GLY A C 1
ATOM 706 O O . GLY A 1 92 ? 0.956 5.032 -18.914 1.00 63.41 92 GLY A O 1
ATOM 707 N N . THR A 1 93 ? 1.374 2.948 -18.187 1.00 69.50 93 THR A N 1
ATOM 708 C CA . THR A 1 93 ? 0.128 2.835 -17.411 1.00 69.50 93 THR A CA 1
ATOM 709 C C . THR A 1 93 ? 0.200 3.700 -16.155 1.00 69.50 93 THR A C 1
ATOM 711 O O . THR A 1 93 ? 0.917 3.386 -15.207 1.00 69.50 93 THR A O 1
ATOM 714 N N . ASN A 1 94 ? -0.599 4.766 -16.114 1.00 80.38 94 ASN A N 1
ATOM 715 C CA . ASN A 1 94 ? -0.632 5.723 -15.012 1.00 80.38 94 ASN A CA 1
ATOM 716 C C . ASN A 1 94 ? -2.008 5.704 -14.338 1.00 80.38 94 ASN A C 1
ATOM 718 O O . ASN A 1 94 ? -2.895 6.504 -14.643 1.00 80.38 94 ASN A O 1
ATOM 722 N N . ASN A 1 95 ? -2.183 4.778 -13.395 1.00 85.50 95 ASN A N 1
ATOM 723 C CA . ASN A 1 95 ? -3.451 4.542 -12.708 1.00 85.50 95 ASN A CA 1
ATOM 724 C C . ASN A 1 95 ? -3.443 5.088 -11.283 1.00 85.50 95 ASN A C 1
ATOM 726 O O . ASN A 1 95 ? -2.494 4.900 -10.522 1.00 85.50 95 ASN A O 1
ATOM 730 N N . SER A 1 96 ? -4.542 5.738 -10.903 1.00 88.69 96 SER A N 1
ATOM 731 C CA . SER A 1 96 ? -4.771 6.234 -9.546 1.00 88.69 96 SER A CA 1
ATOM 732 C C . SER A 1 96 ? -6.048 5.630 -8.971 1.00 88.69 96 SER A C 1
ATOM 734 O O . SER A 1 96 ? -7.150 5.904 -9.438 1.00 88.69 96 SER A O 1
ATOM 736 N N . PHE A 1 97 ? -5.910 4.823 -7.930 1.00 92.31 97 PHE A N 1
ATOM 737 C CA . PHE A 1 97 ? -7.011 4.192 -7.220 1.00 92.31 97 PHE A CA 1
ATOM 738 C C . PHE A 1 97 ? -7.232 4.892 -5.883 1.00 92.31 97 PHE A C 1
ATOM 740 O O . PHE A 1 97 ? -6.290 5.113 -5.119 1.00 92.31 97 PHE A O 1
ATOM 747 N N . PHE A 1 98 ? -8.489 5.190 -5.574 1.00 93.38 98 PHE A N 1
ATOM 748 C CA . PHE A 1 98 ? -8.894 5.807 -4.313 1.00 93.38 98 PHE A CA 1
ATOM 749 C C . PHE A 1 98 ? -10.078 5.052 -3.736 1.00 93.38 98 PHE A C 1
ATOM 751 O O . PHE A 1 98 ? -11.020 4.729 -4.457 1.00 93.38 98 PHE A O 1
ATOM 758 N N . GLY A 1 99 ? -10.061 4.768 -2.439 1.00 94.06 99 GLY A N 1
ATOM 759 C CA . GLY A 1 99 ? -11.166 4.040 -1.842 1.00 94.06 99 GLY A CA 1
ATOM 760 C C . GLY A 1 99 ? -10.991 3.705 -0.376 1.00 94.06 99 GLY A C 1
ATOM 761 O O . GLY A 1 99 ? -10.255 4.369 0.354 1.00 94.06 99 GLY A O 1
ATOM 762 N N . LEU A 1 100 ? -11.698 2.671 0.059 1.00 94.88 100 LEU A N 1
ATOM 763 C CA . LEU A 1 100 ? -11.765 2.253 1.452 1.00 94.88 100 LEU A CA 1
ATOM 764 C C . LEU A 1 100 ? -11.142 0.877 1.625 1.00 94.88 100 LEU A C 1
ATOM 766 O O . LEU A 1 100 ? -11.298 -0.002 0.781 1.00 94.88 100 LEU A O 1
ATOM 770 N N . ARG A 1 101 ? -10.473 0.685 2.754 1.00 93.94 101 ARG A N 1
ATOM 771 C CA . ARG A 1 101 ? -9.944 -0.607 3.175 1.00 93.94 101 ARG A CA 1
ATOM 772 C C . ARG A 1 101 ? -10.495 -0.971 4.538 1.00 93.94 101 ARG A C 1
ATOM 774 O O . ARG A 1 101 ? -10.643 -0.096 5.383 1.00 93.94 101 ARG A O 1
ATOM 781 N N . ALA A 1 102 ? -10.719 -2.258 4.757 1.00 94.56 102 ALA A N 1
ATOM 782 C CA . ALA A 1 102 ? -10.959 -2.827 6.070 1.00 94.56 102 ALA A CA 1
ATOM 783 C C . ALA A 1 102 ? -9.954 -3.951 6.342 1.00 94.56 102 ALA A C 1
ATOM 785 O O . ALA A 1 102 ? -9.735 -4.809 5.484 1.00 94.56 102 ALA A O 1
ATOM 786 N N . ASP A 1 103 ? -9.370 -3.958 7.535 1.00 93.88 103 ASP A N 1
ATOM 787 C CA . ASP A 1 103 ? -8.628 -5.112 8.037 1.00 93.88 103 ASP A CA 1
ATOM 788 C C . ASP A 1 103 ? -9.588 -6.012 8.820 1.00 93.88 103 ASP A C 1
ATOM 790 O O . ASP A 1 103 ? -10.230 -5.579 9.778 1.00 93.88 103 ASP A O 1
ATOM 794 N N . VAL A 1 104 ? -9.696 -7.270 8.405 1.00 93.44 104 VAL A N 1
ATOM 795 C CA . VAL A 1 104 ? -10.627 -8.260 8.948 1.00 93.44 104 VAL A CA 1
ATOM 796 C C . VAL A 1 104 ? -9.837 -9.390 9.589 1.00 93.44 104 VAL A C 1
ATOM 798 O O . VAL A 1 104 ? -8.973 -9.986 8.953 1.00 93.44 104 VAL A O 1
ATOM 801 N N . ASN A 1 105 ? -10.142 -9.712 10.841 1.00 93.25 105 ASN A N 1
ATOM 802 C CA . ASN A 1 105 ? -9.589 -10.882 11.506 1.00 93.25 105 ASN A CA 1
ATOM 803 C C . ASN A 1 105 ? -10.367 -12.128 11.083 1.00 93.25 105 ASN A C 1
ATOM 805 O O . ASN A 1 105 ? -11.544 -12.284 11.423 1.00 93.25 105 ASN A O 1
ATOM 809 N N . VAL A 1 106 ? -9.711 -13.005 10.332 1.00 90.12 106 VAL A N 1
ATOM 810 C CA . VAL A 1 106 ? -10.311 -14.238 9.834 1.00 90.12 106 VAL A CA 1
ATOM 811 C C . VAL A 1 106 ? -9.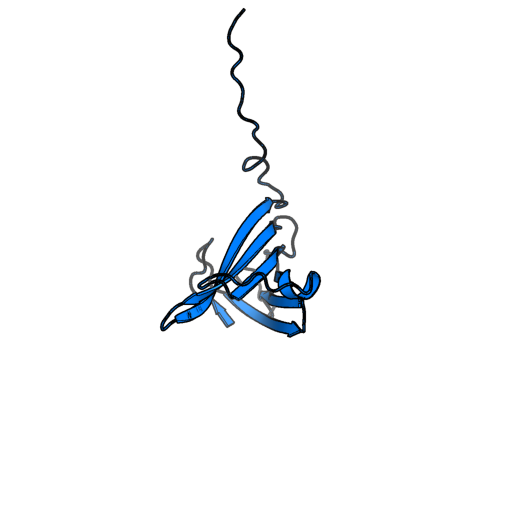799 -15.408 10.678 1.00 90.12 106 VAL A C 1
ATOM 813 O O . VAL A 1 106 ? -8.583 -15.580 10.813 1.00 90.12 106 VAL A O 1
ATOM 816 N N . PRO A 1 107 ? -10.687 -16.251 11.242 1.00 88.69 107 PRO A N 1
ATOM 817 C CA . PRO 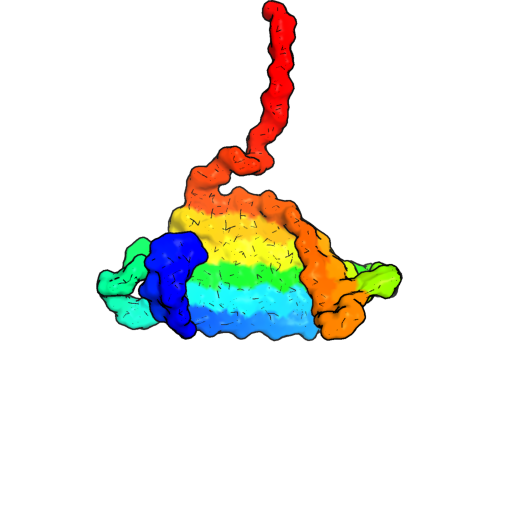A 1 107 ? -10.260 -17.431 11.983 1.00 88.69 107 PRO A CA 1
ATOM 818 C C . PRO A 1 107 ? -9.290 -18.280 11.154 1.00 88.69 107 PRO A C 1
ATOM 820 O O . PRO A 1 107 ? -9.577 -18.606 10.005 1.00 88.69 107 PRO A O 1
ATOM 823 N N . CYS A 1 108 ? -8.143 -18.621 11.745 1.00 87.06 108 CYS A N 1
ATOM 824 C CA . CYS A 1 108 ? -7.064 -19.417 11.141 1.00 87.06 108 CYS A CA 1
ATOM 825 C C . CYS A 1 108 ? -6.257 -18.753 10.006 1.00 87.06 108 CYS A C 1
ATOM 827 O O . CYS A 1 108 ? -5.227 -19.312 9.638 1.00 87.06 108 CYS A O 1
ATOM 829 N N . LEU A 1 109 ? -6.674 -17.596 9.480 1.00 88.69 109 LEU A N 1
ATOM 830 C CA . LEU A 1 109 ? -5.964 -16.862 8.416 1.00 88.69 109 LEU A CA 1
ATOM 831 C C . LEU A 1 109 ? -5.361 -15.533 8.911 1.00 88.69 109 LEU A C 1
ATOM 833 O O . LEU A 1 109 ? -4.690 -14.843 8.149 1.00 88.69 109 LEU A O 1
ATOM 837 N N . ASP A 1 110 ? -5.559 -15.219 10.197 1.00 88.12 110 ASP A N 1
ATOM 838 C CA . ASP A 1 110 ? -5.109 -13.981 10.841 1.00 88.12 110 ASP A CA 1
ATOM 839 C C . ASP A 1 110 ? -5.729 -12.745 10.149 1.00 88.12 110 ASP A C 1
ATOM 841 O O . ASP A 1 110 ? -6.826 -12.806 9.578 1.00 88.12 110 ASP A O 1
ATOM 845 N N . LYS A 1 111 ? -5.071 -11.593 10.247 1.00 88.25 111 LYS A N 1
ATOM 846 C CA . LYS A 1 111 ? -5.508 -10.332 9.660 1.00 88.25 111 LYS A CA 1
ATOM 847 C C . LYS A 1 111 ? -5.427 -10.359 8.131 1.00 88.25 111 LYS A C 1
ATOM 849 O O . LYS A 1 111 ? -4.347 -10.407 7.546 1.00 88.25 111 LYS A O 1
ATOM 854 N N . VAL A 1 112 ? -6.577 -10.189 7.488 1.00 92.50 112 VAL A N 1
ATOM 855 C CA . VAL A 1 112 ? -6.721 -10.042 6.037 1.00 92.50 112 VAL A CA 1
ATOM 856 C C . VAL A 1 112 ? -7.191 -8.631 5.706 1.00 92.50 112 VAL A C 1
ATOM 858 O O . VAL A 1 112 ? -8.197 -8.162 6.229 1.00 92.50 112 VAL A O 1
ATOM 861 N N . GLY A 1 113 ? -6.483 -7.955 4.804 1.00 90.56 113 GLY A N 1
ATOM 862 C CA . GLY A 1 113 ? -6.877 -6.638 4.308 1.00 90.56 113 GLY A CA 1
ATOM 863 C C . GLY A 1 113 ? -7.731 -6.728 3.049 1.00 90.56 113 GLY A C 1
ATOM 864 O O . GLY A 1 113 ? -7.284 -7.276 2.044 1.00 90.56 113 GLY A O 1
ATOM 865 N N . VAL A 1 114 ? -8.920 -6.130 3.072 1.00 92.81 114 VAL A N 1
ATOM 866 C CA . VAL A 1 114 ? -9.811 -6.015 1.910 1.00 92.81 114 VAL A CA 1
ATOM 867 C C . VAL A 1 114 ? -9.893 -4.552 1.497 1.00 92.81 114 VAL A C 1
ATOM 869 O O . VAL A 1 114 ? -10.178 -3.698 2.331 1.00 92.81 114 VAL A O 1
ATOM 872 N N . ASN A 1 115 ? -9.658 -4.255 0.217 1.00 93.00 115 ASN A N 1
ATOM 873 C CA . ASN A 1 115 ? -9.723 -2.895 -0.319 1.00 93.00 115 ASN A CA 1
ATOM 874 C C . ASN A 1 115 ? -10.798 -2.807 -1.411 1.00 93.00 115 ASN A C 1
ATOM 876 O O . ASN A 1 115 ? -10.897 -3.693 -2.257 1.00 93.00 115 ASN A O 1
ATOM 880 N N . LEU A 1 116 ? -11.563 -1.719 -1.410 1.00 94.31 116 LEU A N 1
ATOM 881 C CA . LEU A 1 116 ? -12.530 -1.360 -2.439 1.00 94.31 116 LEU A CA 1
ATOM 882 C C . LEU A 1 116 ? -12.142 0.003 -3.012 1.00 94.31 116 LEU A C 1
ATOM 884 O O . LEU A 1 116 ? -12.129 0.989 -2.277 1.00 94.31 116 LEU A O 1
ATOM 888 N N . TYR A 1 117 ? -11.863 0.058 -4.315 1.00 92.94 117 TYR A N 1
ATOM 889 C CA . TYR A 1 117 ? -11.348 1.246 -4.993 1.00 92.94 117 TYR A CA 1
ATOM 890 C C . TYR A 1 117 ? -12.263 1.731 -6.115 1.00 92.94 117 TYR A C 1
ATOM 892 O O . TYR A 1 117 ? -12.835 0.934 -6.856 1.00 92.94 117 TYR A O 1
ATOM 900 N N . ALA A 1 118 ? -12.311 3.047 -6.293 1.00 91.62 118 ALA A N 1
ATOM 901 C CA . ALA A 1 118 ? -12.617 3.677 -7.565 1.00 91.62 118 ALA A CA 1
ATOM 902 C C . ALA A 1 118 ? -11.309 3.879 -8.343 1.00 91.62 118 ALA A C 1
ATOM 904 O O . ALA A 1 118 ? -10.315 4.346 -7.780 1.00 91.62 118 ALA A O 1
ATOM 905 N N . LEU A 1 119 ? -11.315 3.523 -9.627 1.00 88.38 119 LEU A N 1
ATOM 906 C CA . LEU A 1 119 ? -10.192 3.721 -10.538 1.00 88.38 119 LEU A CA 1
ATOM 907 C C . LEU A 1 119 ? -10.350 5.050 -11.274 1.00 88.38 119 LEU A C 1
ATOM 909 O O . LEU A 1 119 ? -11.386 5.321 -11.880 1.00 88.38 119 LEU A O 1
ATOM 913 N N . TYR A 1 120 ? -9.294 5.848 -11.250 1.00 83.50 120 TYR A N 1
ATOM 914 C CA . TYR A 1 120 ? -9.092 6.973 -12.139 1.00 83.50 120 TYR A CA 1
ATOM 915 C C . TYR A 1 120 ? -7.877 6.692 -13.032 1.00 83.50 120 TYR A C 1
ATOM 917 O O . TYR A 1 120 ? -6.733 6.709 -12.571 1.00 83.50 120 TYR A O 1
ATOM 925 N N . ASP A 1 121 ? -8.156 6.387 -14.298 1.00 79.38 121 ASP A N 1
ATOM 926 C CA . ASP A 1 121 ? -7.164 6.022 -15.311 1.00 79.38 121 ASP A CA 1
ATOM 927 C C . ASP A 1 121 ? -6.683 7.274 -16.061 1.00 79.38 121 ASP A C 1
ATOM 929 O O . ASP A 1 121 ? -7.486 8.051 -16.589 1.00 79.38 121 ASP A O 1
ATOM 933 N N . LYS A 1 122 ? -5.366 7.496 -16.056 1.00 66.69 122 LYS A N 1
ATOM 934 C CA . LYS A 1 122 ? -4.678 8.567 -16.792 1.00 66.69 122 LYS A CA 1
ATOM 935 C C . LYS A 1 122 ? -3.708 8.020 -17.841 1.00 66.69 122 LYS A C 1
ATOM 937 O O . LYS A 1 122 ? -2.926 8.794 -18.387 1.00 66.69 122 LYS A O 1
ATOM 942 N N . SER A 1 123 ? -3.751 6.723 -18.124 1.00 63.97 123 SER A N 1
ATOM 943 C CA . SER A 1 123 ? -2.922 6.090 -19.147 1.00 63.97 123 SER A CA 1
ATOM 944 C C . SER A 1 123 ? -3.258 6.700 -20.510 1.00 63.97 123 SER A C 1
ATOM 946 O O . SER A 1 123 ? -4.426 6.788 -20.910 1.00 63.97 123 SER A O 1
ATOM 948 N N . PHE A 1 124 ? -2.242 7.194 -21.217 1.00 51.31 124 PHE A N 1
ATOM 949 C CA . PHE A 1 124 ? -2.431 7.821 -22.519 1.00 51.31 124 PHE A CA 1
ATOM 950 C C . PHE A 1 124 ? -2.818 6.737 -23.534 1.00 51.31 124 PHE A C 1
ATOM 952 O O . PHE A 1 124 ? -2.030 5.862 -23.855 1.00 51.31 124 PHE A O 1
ATOM 959 N N . GLY A 1 125 ? -4.074 6.760 -23.998 1.00 51.34 125 GLY A N 1
ATOM 960 C CA . GLY A 1 125 ? -4.573 5.840 -25.031 1.00 51.34 125 GLY A CA 1
ATOM 961 C C . GLY A 1 125 ? -5.922 5.181 -24.740 1.00 51.34 125 GLY A C 1
ATOM 962 O O . GLY A 1 125 ? -6.597 4.780 -25.682 1.00 51.34 125 GLY A O 1
ATOM 963 N N . ASN A 1 126 ? -6.385 5.139 -23.485 1.00 46.62 126 ASN A N 1
ATOM 964 C CA . ASN A 1 126 ? -7.688 4.554 -23.144 1.00 46.62 126 ASN A CA 1
ATOM 965 C C . ASN A 1 126 ? -8.671 5.617 -22.629 1.00 46.62 126 ASN A C 1
ATOM 967 O O . ASN A 1 126 ? -8.887 5.784 -21.430 1.00 46.62 126 ASN A O 1
ATOM 971 N N . ARG A 1 127 ? -9.279 6.368 -23.556 1.00 46.19 127 ARG A N 1
ATOM 972 C CA . ARG A 1 127 ? -10.358 7.326 -23.240 1.00 46.19 127 ARG A CA 1
ATOM 973 C C . ARG A 1 127 ? -11.758 6.695 -23.245 1.00 46.19 127 ARG A C 1
ATOM 975 O O . ARG A 1 127 ? -12.731 7.442 -23.170 1.00 46.19 127 ARG A O 1
ATOM 982 N N . ASP A 1 128 ? -11.879 5.364 -23.252 1.00 43.53 128 ASP A N 1
ATOM 983 C CA . ASP A 1 128 ? -13.154 4.706 -23.585 1.00 43.53 128 ASP A CA 1
ATOM 984 C C . ASP A 1 128 ? -13.772 3.864 -22.447 1.00 43.53 128 ASP A C 1
ATOM 986 O O . ASP A 1 128 ? -14.853 3.303 -22.611 1.00 43.53 128 ASP A O 1
ATOM 990 N N . GLY A 1 129 ? -13.156 3.795 -21.260 1.00 44.84 129 GLY A N 1
ATOM 991 C CA . GLY A 1 129 ? -13.598 2.855 -20.216 1.00 44.84 129 GLY A CA 1
ATOM 992 C C . GLY A 1 129 ? -14.572 3.365 -19.144 1.00 44.84 129 GLY A C 1
ATOM 993 O O . GLY A 1 129 ? -15.375 2.583 -18.640 1.00 44.84 129 GLY A O 1
ATOM 994 N N . LEU A 1 130 ? -14.502 4.639 -18.731 1.00 47.66 130 LEU A N 1
ATOM 995 C CA . LEU A 1 130 ? -15.145 5.081 -17.471 1.00 47.66 130 LEU A CA 1
ATOM 996 C C . LEU A 1 130 ? -15.939 6.398 -17.553 1.00 47.66 130 LEU A C 1
ATOM 998 O O . LEU A 1 130 ? -16.552 6.802 -16.568 1.00 47.66 130 LEU A O 1
ATOM 1002 N N . CYS A 1 131 ? -15.998 7.034 -18.727 1.00 42.97 131 CYS A N 1
ATOM 1003 C CA . CYS A 1 131 ? -16.756 8.271 -18.964 1.00 42.97 131 CYS A CA 1
ATOM 1004 C C . CYS A 1 131 ? -17.707 8.171 -20.167 1.00 42.97 131 CYS A C 1
ATOM 1006 O O . CYS A 1 131 ? -17.871 9.148 -20.895 1.00 42.97 131 CYS A O 1
ATOM 1008 N N . ASN A 1 132 ? -18.370 7.031 -20.378 1.00 34.88 132 ASN A N 1
ATOM 1009 C CA . ASN A 1 132 ? -19.584 7.040 -21.193 1.00 34.88 132 ASN A CA 1
ATOM 1010 C C . ASN A 1 132 ? -20.783 7.218 -20.244 1.00 34.88 132 ASN A C 1
ATOM 1012 O O . ASN A 1 132 ? -21.177 6.246 -19.591 1.00 34.88 132 ASN A O 1
ATOM 1016 N N . PRO A 1 133 ? -21.355 8.431 -20.080 1.00 34.97 133 PRO A N 1
ATOM 1017 C CA . PRO A 1 133 ? -22.665 8.528 -19.452 1.00 34.97 133 PRO A CA 1
ATOM 1018 C C . PRO A 1 133 ? -23.627 7.643 -20.259 1.00 34.97 133 PRO A C 1
ATOM 1020 O O . PRO A 1 133 ? -23.485 7.571 -21.483 1.00 34.97 133 PRO A O 1
ATOM 1023 N N . PRO A 1 134 ? -24.588 6.947 -19.623 1.00 33.69 134 PRO A N 1
ATOM 1024 C CA . PRO A 1 134 ? -25.549 6.149 -20.366 1.00 33.69 134 PRO A CA 1
ATOM 1025 C C . PRO A 1 134 ? -26.196 7.060 -21.403 1.00 33.69 134 PRO A C 1
ATOM 1027 O O . PRO A 1 134 ? -26.802 8.076 -21.053 1.00 33.69 134 PRO A O 1
ATOM 1030 N N . ILE A 1 135 ? -26.010 6.719 -22.680 1.00 40.69 135 ILE A N 1
ATOM 1031 C CA . ILE A 1 135 ? -26.685 7.364 -23.797 1.00 40.69 135 ILE A CA 1
ATOM 1032 C C . ILE A 1 135 ? -28.174 7.151 -23.536 1.00 40.69 135 ILE A C 1
ATOM 1034 O O . ILE A 1 135 ? -28.736 6.093 -23.818 1.00 40.69 135 ILE A O 1
ATOM 1038 N N . PHE A 1 136 ? -28.805 8.147 -22.914 1.00 33.56 136 PHE A N 1
ATOM 1039 C CA . PHE A 1 136 ? -30.245 8.218 -22.784 1.00 33.56 136 PHE A CA 1
ATOM 1040 C C . PHE A 1 136 ? -30.753 8.437 -24.201 1.00 33.56 136 PHE A C 1
ATOM 1042 O O . PHE A 1 136 ? -30.728 9.545 -24.737 1.00 33.56 136 PHE A O 1
ATOM 1049 N N . ASN A 1 137 ? -31.131 7.331 -24.828 1.00 38.78 137 ASN A N 1
ATOM 1050 C CA . ASN A 1 137 ? -31.775 7.293 -26.121 1.00 38.78 137 ASN A CA 1
ATOM 1051 C C . ASN A 1 137 ? -33.114 8.032 -25.972 1.00 38.78 137 ASN A C 1
ATOM 1053 O O . ASN A 1 137 ? -34.123 7.455 -25.568 1.00 38.78 137 ASN A O 1
ATOM 1057 N N . ARG A 1 138 ? -33.117 9.351 -26.195 1.00 32.59 138 ARG A N 1
ATOM 1058 C CA . ARG A 1 138 ? -34.355 10.116 -26.315 1.00 32.59 138 ARG A CA 1
ATOM 1059 C C . ARG A 1 138 ? -34.850 9.904 -27.738 1.00 32.59 138 ARG A C 1
ATOM 1061 O O . ARG A 1 138 ? -34.462 10.623 -28.653 1.00 32.59 138 ARG A O 1
ATOM 1068 N N . GLY A 1 139 ? -35.671 8.870 -27.892 1.00 31.38 139 GLY A N 1
ATOM 1069 C CA . GLY A 1 139 ? -36.488 8.681 -29.077 1.00 31.38 139 GLY A CA 1
ATOM 1070 C C . GLY A 1 139 ? -37.393 9.888 -29.334 1.00 31.38 139 GLY A C 1
ATOM 1071 O O . GLY A 1 139 ? -37.855 10.542 -28.400 1.00 31.38 139 GLY A O 1
ATOM 1072 N N . GLU A 1 140 ? -37.611 10.112 -30.628 1.00 34.28 140 GLU A N 1
ATOM 1073 C CA . GLU A 1 140 ? -38.794 10.704 -31.260 1.00 34.28 140 GLU A CA 1
ATOM 1074 C C . GLU A 1 140 ? -39.203 12.131 -30.845 1.00 34.28 140 GLU A C 1
ATOM 1076 O O . GLU A 1 140 ? -39.788 12.370 -29.788 1.00 34.28 140 GLU A O 1
ATOM 1081 N N . LYS A 1 141 ? -39.028 13.089 -31.763 1.00 36.31 141 LYS A N 1
ATOM 1082 C CA . LYS A 1 141 ? -40.016 13.423 -32.808 1.00 36.31 141 LYS A CA 1
ATOM 1083 C C . LYS A 1 141 ? -39.377 14.245 -33.923 1.00 36.31 141 LYS A C 1
ATOM 1085 O O . LYS A 1 141 ? -38.443 15.013 -33.610 1.00 36.31 141 LYS A O 1
#

InterPro domains:
  IPR018013 Nucleoside-specific channel-forming protein, Tsx-like [PF03502] (1-122)
  IPR036777 Nucleoside-specific channel-forming protein, Tsx-like superfamily [G3DSA:2.40.230.20] (2-131)
  IPR036777 Nucleoside-specific channel-forming protein, Tsx-like superfamily [SSF111364] (1-123)